Protein AF-A0A3M1CMZ4-F1 (afdb_monomer)

Sequence (150 aa):
MGPPAGAPVWHPAAIGRDLHPEPPLDRRLPLSAPLDLPLTLRLMCLWGGTTWMQVDGDGAWYAARTRQGPATVRLTHGGDHLAAEAWGPGAAALLDEVPALVGLDRPPLAALSLDHPVLRDITRRHPGFRVGRSGRLYPRLVSA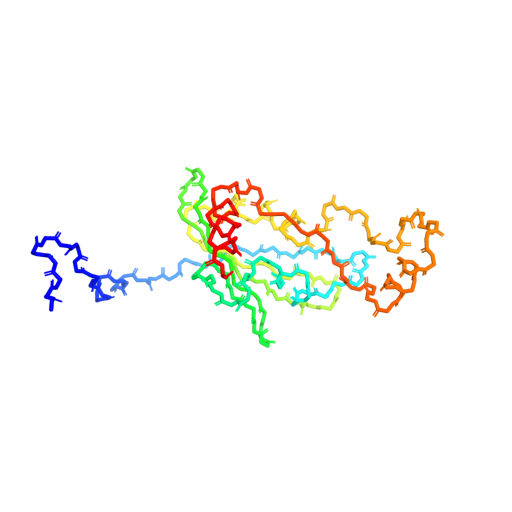ALAQKV

Radius of gyration: 18.3 Å; Cα contacts (8 Å, |Δi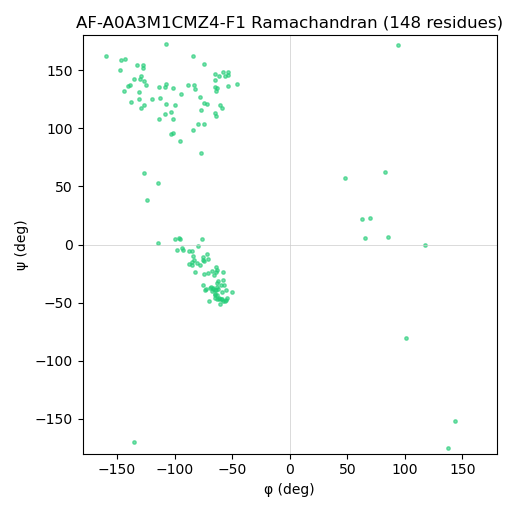|>4): 209; chains: 1; bounding box: 34×55×54 Å

Mean predicted aligned error: 8.41 Å

Structure (mmCIF, N/CA/C/O backbone):
data_AF-A0A3M1CMZ4-F1
#
_entry.id   AF-A0A3M1CMZ4-F1
#
loop_
_atom_site.group_PDB
_atom_site.id
_atom_site.type_symbol
_atom_site.label_atom_id
_atom_site.label_alt_id
_atom_site.label_comp_id
_atom_site.label_asym_id
_atom_site.label_entity_id
_atom_site.label_seq_id
_atom_site.pdbx_PDB_ins_code
_atom_site.Cartn_x
_atom_site.Cartn_y
_atom_site.Cartn_z
_atom_site.occupancy
_atom_site.B_iso_or_equiv
_atom_site.auth_seq_id
_atom_site.auth_comp_id
_atom_site.auth_asym_id
_atom_site.auth_atom_id
_atom_site.pdbx_PDB_model_num
ATOM 1 N N . MET A 1 1 ? -2.533 41.666 9.677 1.00 45.53 1 MET A N 1
ATOM 2 C CA . MET A 1 1 ? -3.860 41.122 9.325 1.00 45.53 1 MET A CA 1
ATOM 3 C C . MET A 1 1 ? -4.095 39.916 10.225 1.00 45.53 1 MET A C 1
ATOM 5 O O . MET A 1 1 ? -3.426 38.911 10.036 1.00 45.53 1 MET A O 1
ATOM 9 N N . GLY A 1 2 ? -4.877 40.070 11.297 1.00 51.28 2 GLY A N 1
ATOM 10 C CA . GLY A 1 2 ? -5.130 38.982 12.253 1.00 51.28 2 GLY A CA 1
ATOM 11 C C . GLY A 1 2 ? -6.090 37.936 11.674 1.00 51.28 2 GLY A C 1
ATOM 12 O O . GLY A 1 2 ? -6.854 38.273 10.766 1.00 51.28 2 GLY A O 1
ATOM 13 N N . PRO A 1 3 ? -6.054 36.680 12.154 1.00 46.81 3 PRO A N 1
ATOM 14 C CA . PRO A 1 3 ? -7.016 35.669 11.733 1.00 46.81 3 PRO A CA 1
ATOM 15 C C . PRO A 1 3 ? -8.448 36.102 12.107 1.00 46.81 3 PRO A C 1
ATOM 17 O O . PRO A 1 3 ? -8.636 36.740 13.146 1.00 46.81 3 PRO A O 1
ATOM 20 N N . PRO A 1 4 ? -9.461 35.785 11.279 1.00 44.62 4 PRO A N 1
ATOM 21 C CA . PRO A 1 4 ? -10.846 36.137 11.568 1.00 44.62 4 PRO A CA 1
ATOM 22 C C . PRO A 1 4 ? -11.331 35.441 12.845 1.00 44.62 4 PRO A C 1
ATOM 24 O O .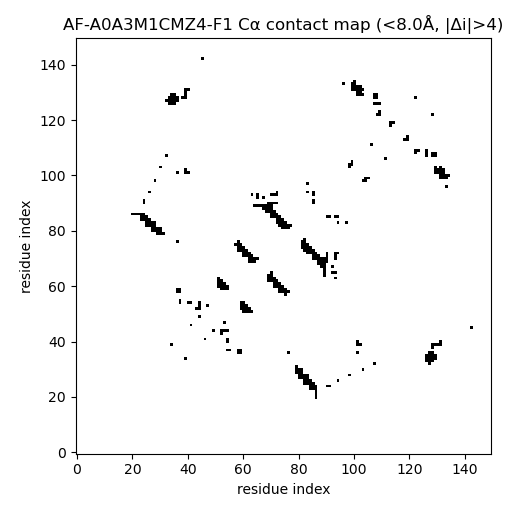 PRO A 1 4 ? -11.107 34.245 13.048 1.00 44.62 4 PRO A O 1
ATOM 27 N N . ALA A 1 5 ? -12.012 36.200 13.705 1.00 43.09 5 ALA A N 1
ATOM 28 C CA . ALA A 1 5 ? -12.658 35.677 14.900 1.00 43.09 5 ALA A CA 1
ATOM 29 C C . ALA A 1 5 ? -13.712 34.628 14.498 1.00 43.09 5 ALA A C 1
ATOM 31 O O . ALA A 1 5 ? -14.631 34.937 13.742 1.00 43.09 5 ALA A O 1
ATOM 32 N N . GLY A 1 6 ? -13.557 33.388 14.977 1.00 49.09 6 GLY A N 1
ATOM 33 C CA . GLY A 1 6 ? -14.492 32.281 14.726 1.00 49.09 6 GLY A CA 1
ATOM 34 C C . GLY A 1 6 ? -13.931 31.081 13.953 1.00 49.09 6 GLY A C 1
ATOM 35 O O . GLY A 1 6 ? -14.662 30.115 13.747 1.00 49.09 6 GLY A O 1
ATOM 36 N N . ALA A 1 7 ? -12.658 31.088 13.540 1.00 43.97 7 ALA A N 1
ATOM 37 C CA . ALA A 1 7 ? -12.037 29.876 13.003 1.00 43.97 7 ALA A CA 1
ATOM 38 C C . ALA A 1 7 ? -11.957 28.793 14.103 1.00 43.97 7 ALA A C 1
ATOM 40 O O . ALA A 1 7 ? -11.517 29.109 15.213 1.00 43.97 7 ALA A O 1
ATOM 41 N N . PRO A 1 8 ? -12.366 27.535 13.843 1.00 44.06 8 PRO A N 1
ATOM 42 C CA . PRO A 1 8 ? -12.239 26.469 14.829 1.00 44.06 8 PRO A CA 1
ATOM 43 C C . PRO A 1 8 ? -10.765 26.314 15.214 1.00 44.06 8 PRO A C 1
ATOM 45 O O . PRO A 1 8 ? -9.915 26.013 14.374 1.00 44.06 8 PRO A O 1
ATOM 48 N N . VAL A 1 9 ? -10.461 26.560 16.488 1.00 50.75 9 VAL A N 1
ATOM 49 C CA . VAL A 1 9 ? -9.121 26.385 17.046 1.00 50.75 9 VAL A CA 1
ATOM 50 C C . VAL A 1 9 ? -8.855 24.888 17.136 1.00 50.75 9 VAL A C 1
ATOM 52 O O . VAL A 1 9 ? -9.590 24.141 17.781 1.00 50.75 9 VAL A O 1
ATOM 55 N N . TRP A 1 10 ? -7.809 24.433 16.455 1.00 43.56 10 TRP A N 1
ATOM 56 C CA . TRP A 1 10 ? -7.338 23.061 16.571 1.00 43.56 10 TRP A CA 1
ATOM 57 C C . TRP A 1 10 ? -6.822 22.822 17.997 1.00 43.56 10 TRP A C 1
ATOM 59 O O . TRP A 1 10 ? -5.814 23.401 18.399 1.00 43.56 10 TRP A O 1
ATOM 69 N N . HIS A 1 11 ? -7.513 21.975 18.765 1.00 43.59 11 HIS A N 1
ATOM 70 C CA . HIS A 1 11 ? -7.109 21.567 20.112 1.00 43.59 11 HIS A CA 1
ATOM 71 C C . HIS A 1 11 ? -6.510 20.148 20.078 1.00 43.59 11 HIS A C 1
ATOM 73 O O . HIS A 1 11 ? -7.255 19.171 20.165 1.00 43.59 11 HIS A O 1
ATOM 79 N N . PRO A 1 12 ? -5.174 19.993 19.992 1.00 46.41 12 PRO A N 1
ATOM 80 C CA . PRO A 1 12 ? -4.535 18.674 19.929 1.00 46.41 12 PRO A CA 1
ATOM 81 C C . PRO A 1 12 ? -4.763 17.826 21.193 1.00 46.41 12 PRO A C 1
ATOM 83 O O . PRO A 1 12 ? -4.711 16.603 21.133 1.00 46.41 12 PRO A O 1
ATOM 86 N N . ALA A 1 13 ? -5.087 18.456 22.327 1.00 49.28 13 ALA A N 1
ATOM 87 C CA . ALA A 1 13 ? -5.317 17.785 23.608 1.00 49.28 13 ALA A CA 1
ATOM 88 C C . ALA A 1 13 ? -6.626 16.969 23.691 1.00 49.28 13 ALA A C 1
ATOM 90 O O . ALA A 1 13 ? -6.830 16.259 24.673 1.00 49.28 13 ALA A O 1
ATOM 91 N N . ALA A 1 14 ? -7.511 17.060 22.690 1.00 45.56 14 ALA A N 1
ATOM 92 C CA . ALA A 1 14 ? -8.717 16.231 22.601 1.00 45.56 14 ALA A CA 1
ATOM 93 C C . ALA A 1 14 ? -8.457 14.855 21.953 1.00 45.56 14 ALA A C 1
ATOM 95 O O . ALA A 1 14 ? -9.350 14.009 21.919 1.00 45.56 14 ALA A O 1
ATOM 96 N N . ILE A 1 15 ? -7.244 14.609 21.445 1.00 54.06 15 ILE A N 1
ATOM 97 C CA . ILE A 1 15 ? -6.860 13.312 20.891 1.00 54.06 15 ILE A CA 1
ATOM 98 C C . ILE A 1 15 ? -6.406 12.410 22.046 1.00 54.06 15 ILE A C 1
ATOM 100 O O . ILE A 1 15 ? -5.271 12.487 22.501 1.00 54.06 15 ILE A O 1
ATOM 104 N N . GLY A 1 16 ? -7.311 11.544 22.505 1.00 48.94 16 GLY A N 1
ATOM 105 C CA . GLY A 1 16 ? -6.935 10.248 23.070 1.00 48.94 16 GLY A CA 1
ATOM 106 C C . GLY A 1 16 ? -6.501 10.202 24.533 1.00 48.94 16 GLY A C 1
ATOM 107 O O . GLY A 1 16 ? -5.399 9.750 24.823 1.00 48.94 16 GLY A O 1
ATOM 108 N N . ARG A 1 17 ? -7.389 10.565 25.467 1.00 48.31 17 ARG A N 1
ATOM 109 C CA . ARG A 1 17 ? -7.219 10.142 26.873 1.00 48.31 17 ARG A CA 1
ATOM 110 C C . ARG A 1 17 ? -7.642 8.689 27.131 1.00 48.31 17 ARG A C 1
ATOM 112 O O . ARG A 1 17 ? -7.136 8.102 28.075 1.00 48.31 17 ARG A O 1
ATOM 119 N N . ASP A 1 18 ? -8.420 8.102 26.217 1.00 47.12 18 ASP A N 1
ATOM 120 C CA . ASP A 1 18 ? -8.891 6.709 26.272 1.00 47.12 18 ASP A CA 1
ATOM 121 C C . ASP A 1 18 ? -8.496 5.913 25.010 1.00 47.12 18 ASP A C 1
ATOM 123 O O . ASP A 1 18 ? -9.275 5.122 24.479 1.00 47.12 18 ASP A O 1
ATOM 127 N N . LEU A 1 19 ? -7.292 6.137 24.468 1.00 53.09 19 LEU A N 1
ATOM 128 C CA . LEU A 1 19 ? -6.746 5.244 23.439 1.00 53.09 19 LEU A CA 1
ATOM 129 C C . LEU A 1 19 ? -6.231 3.974 24.121 1.00 53.09 19 LEU A C 1
ATOM 131 O O . LEU A 1 19 ? -5.033 3.806 24.321 1.00 53.09 19 LEU A O 1
ATOM 135 N N . HIS A 1 20 ? -7.141 3.072 24.470 1.00 50.19 20 HIS A N 1
ATOM 136 C CA . HIS A 1 20 ? -6.797 1.659 24.501 1.00 50.19 20 HIS A CA 1
ATOM 137 C C . HIS A 1 20 ? -6.859 1.193 23.047 1.00 50.19 20 HIS A C 1
ATOM 139 O O . HIS A 1 20 ? -7.962 1.108 22.502 1.00 50.19 20 HIS A O 1
ATOM 145 N N . PRO A 1 21 ? -5.722 0.995 22.355 1.00 59.91 21 PRO A N 1
ATOM 146 C CA . PRO A 1 21 ? -5.783 0.455 21.014 1.00 59.91 21 PRO A CA 1
ATOM 147 C C . PRO A 1 21 ? -6.352 -0.955 21.136 1.00 59.91 21 PRO A C 1
ATOM 149 O O . PRO A 1 21 ? -5.704 -1.845 21.686 1.00 59.91 21 PRO A O 1
ATOM 152 N N . GLU A 1 22 ? -7.575 -1.143 20.643 1.00 69.94 22 GLU A N 1
ATOM 153 C CA . GLU A 1 22 ? -8.045 -2.471 20.264 1.00 69.94 22 GLU A CA 1
ATOM 154 C C . GLU A 1 22 ? -6.931 -3.140 19.446 1.00 69.94 22 GLU A C 1
ATOM 156 O O . GLU A 1 22 ? -6.284 -2.453 18.633 1.00 69.94 22 GLU A O 1
ATOM 161 N N . PRO A 1 23 ? -6.654 -4.436 19.676 1.00 83.50 23 PRO A N 1
ATOM 162 C CA . PRO A 1 23 ? -5.635 -5.130 18.909 1.00 83.50 23 PRO A CA 1
ATOM 163 C C . PRO A 1 23 ? -5.936 -4.949 17.415 1.00 83.50 23 PRO A C 1
ATOM 165 O O . PRO A 1 23 ? -7.107 -5.009 17.018 1.00 83.50 23 PRO A O 1
ATOM 168 N N . PRO A 1 24 ? -4.914 -4.668 16.589 1.00 90.44 24 PRO A N 1
ATOM 169 C CA . PRO A 1 24 ? -5.142 -4.468 15.172 1.00 90.44 24 PRO A CA 1
ATOM 170 C C . PRO A 1 24 ? -5.792 -5.698 14.548 1.00 90.44 24 PRO A C 1
ATOM 172 O O . PRO A 1 24 ? -5.558 -6.842 14.943 1.00 90.44 24 PRO A O 1
ATOM 175 N N . LEU A 1 25 ? -6.606 -5.447 13.528 1.00 96.06 25 LEU A N 1
ATOM 176 C CA . LEU A 1 25 ? -6.927 -6.493 12.576 1.00 96.06 25 LEU A CA 1
ATOM 177 C C . LEU A 1 25 ? -5.707 -6.697 11.685 1.00 96.06 25 LEU A C 1
ATOM 179 O O . LEU A 1 25 ? -5.287 -5.770 10.989 1.00 96.06 25 LEU A O 1
ATOM 183 N N . ASP A 1 26 ? -5.198 -7.923 11.676 1.00 95.31 26 ASP A N 1
ATOM 184 C CA . ASP A 1 26 ? -3.990 -8.271 10.942 1.00 95.31 26 ASP A CA 1
ATOM 185 C C . ASP A 1 26 ? -4.312 -9.105 9.708 1.00 95.31 26 ASP A C 1
ATOM 187 O O . ASP A 1 26 ? -5.112 -10.047 9.734 1.00 95.31 26 ASP A O 1
ATOM 191 N N . ARG A 1 27 ? -3.640 -8.789 8.603 1.00 97.19 27 ARG A N 1
ATOM 192 C CA . ARG A 1 27 ? -3.708 -9.561 7.366 1.00 97.19 27 ARG A CA 1
ATOM 193 C C . ARG A 1 27 ? -2.330 -9.677 6.736 1.00 97.19 27 ARG A C 1
ATOM 195 O O . ARG A 1 27 ? -1.591 -8.704 6.633 1.00 97.19 27 ARG A O 1
ATOM 202 N N . ARG A 1 28 ? -2.005 -10.877 6.256 1.00 97.44 28 ARG A N 1
ATOM 203 C CA . ARG A 1 28 ? -0.813 -11.128 5.441 1.00 97.44 28 ARG A CA 1
ATOM 204 C C . ARG A 1 28 ? -1.236 -11.376 4.006 1.00 97.44 28 ARG A C 1
ATOM 206 O O . ARG A 1 28 ? -2.020 -12.283 3.737 1.00 97.44 28 ARG A O 1
ATOM 213 N N . LEU A 1 29 ? -0.733 -10.552 3.098 1.00 97.06 29 LEU A N 1
ATOM 214 C CA . LEU A 1 29 ? -1.004 -10.651 1.671 1.00 97.06 29 LEU A CA 1
ATOM 215 C C . LEU A 1 29 ? 0.216 -11.282 0.992 1.00 97.06 29 LEU A C 1
ATOM 217 O O . LEU A 1 29 ? 1.277 -10.657 1.006 1.00 97.06 29 LEU A O 1
ATOM 221 N N . PRO A 1 30 ? 0.113 -12.492 0.419 1.00 96.25 30 PRO A N 1
ATOM 222 C CA . PRO A 1 30 ? 1.245 -13.120 -0.251 1.00 96.25 30 PRO A CA 1
ATOM 223 C C . PRO A 1 30 ? 1.659 -12.315 -1.488 1.00 96.25 30 PRO A C 1
ATOM 225 O O . PRO A 1 30 ? 0.814 -11.805 -2.229 1.00 96.25 30 PRO A O 1
ATOM 228 N N . LEU A 1 31 ? 2.964 -12.219 -1.727 1.00 95.38 31 LEU A N 1
ATOM 229 C CA . LEU A 1 31 ? 3.536 -11.537 -2.881 1.00 95.38 31 LEU A CA 1
ATOM 230 C C . LEU A 1 31 ? 3.946 -12.569 -3.934 1.00 95.38 31 LEU A C 1
ATOM 232 O O . LEU A 1 31 ? 4.941 -13.270 -3.793 1.00 95.38 31 LEU A O 1
ATOM 236 N N . SER A 1 32 ? 3.195 -12.635 -5.032 1.00 90.75 32 SER A N 1
ATOM 237 C CA . SER A 1 32 ? 3.526 -13.486 -6.188 1.00 90.75 32 SER A CA 1
ATOM 238 C C . SER A 1 32 ? 4.672 -12.936 -7.049 1.00 90.75 32 SER A C 1
ATOM 240 O O . SER A 1 32 ? 5.168 -13.621 -7.940 1.00 90.75 32 SER A O 1
ATOM 242 N N . ALA A 1 33 ? 5.086 -11.693 -6.803 1.00 91.88 33 ALA A N 1
ATOM 243 C CA . ALA A 1 33 ? 6.197 -11.014 -7.457 1.00 91.88 33 ALA A CA 1
ATOM 244 C C . ALA A 1 33 ? 6.674 -9.838 -6.579 1.00 91.88 33 ALA A C 1
ATOM 246 O O . ALA A 1 33 ? 5.898 -9.371 -5.741 1.00 91.88 33 ALA A O 1
ATOM 247 N N . PRO A 1 34 ? 7.896 -9.306 -6.795 1.00 93.75 34 PRO A N 1
ATOM 248 C CA . PRO A 1 34 ? 8.480 -8.262 -5.947 1.00 93.75 34 PRO A CA 1
ATOM 249 C C . PRO A 1 34 ? 7.579 -7.032 -5.783 1.00 93.75 34 PRO A C 1
ATOM 251 O O . PRO A 1 34 ? 6.904 -6.648 -6.740 1.00 93.75 34 PRO A O 1
ATOM 254 N N . LEU A 1 35 ? 7.611 -6.392 -4.612 1.00 94.75 35 LEU A N 1
ATOM 255 C CA . LEU A 1 35 ? 6.894 -5.152 -4.312 1.00 94.75 35 LEU A CA 1
ATOM 256 C C . LEU A 1 35 ? 7.867 -4.100 -3.767 1.00 94.75 35 LEU A C 1
ATOM 258 O O . LEU A 1 35 ? 8.471 -4.276 -2.717 1.00 94.75 35 LEU A O 1
ATOM 262 N N . ASP A 1 36 ? 7.973 -2.973 -4.459 1.00 94.06 36 ASP A N 1
ATOM 263 C CA . ASP A 1 36 ? 8.646 -1.768 -3.980 1.00 94.06 36 ASP A CA 1
ATOM 264 C C . ASP A 1 36 ? 7.576 -0.851 -3.381 1.00 94.06 36 ASP A C 1
ATOM 266 O O . ASP A 1 36 ? 6.925 -0.074 -4.089 1.00 94.06 36 ASP A O 1
ATOM 270 N N . LEU A 1 37 ? 7.318 -1.028 -2.082 1.00 93.94 37 LEU A N 1
ATOM 271 C CA . LEU A 1 37 ? 6.261 -0.315 -1.368 1.00 93.94 37 LEU A CA 1
ATOM 272 C C . LEU A 1 37 ? 6.491 1.212 -1.367 1.00 93.94 37 LEU A C 1
ATOM 274 O O . LEU A 1 37 ? 5.552 1.930 -1.731 1.00 93.94 37 LEU A O 1
ATOM 278 N N . PRO A 1 38 ? 7.703 1.733 -1.067 1.00 92.62 38 PRO A N 1
ATOM 279 C CA . PRO A 1 38 ? 7.971 3.167 -1.154 1.00 92.62 38 PRO A CA 1
ATOM 280 C C . PRO A 1 38 ? 7.708 3.743 -2.544 1.00 92.62 38 PRO A C 1
ATOM 282 O O . PRO A 1 38 ? 6.995 4.741 -2.668 1.00 92.62 38 PRO A O 1
ATOM 285 N N . LEU A 1 39 ? 8.223 3.114 -3.606 1.00 92.00 39 LEU A N 1
ATOM 286 C CA . LEU A 1 39 ? 8.042 3.617 -4.967 1.00 92.00 39 LEU A CA 1
ATOM 287 C C . LEU A 1 39 ? 6.576 3.548 -5.418 1.00 92.00 39 LEU A C 1
ATOM 289 O O . LEU A 1 39 ? 6.090 4.473 -6.071 1.00 92.00 39 LEU A O 1
ATOM 293 N N . THR A 1 40 ? 5.862 2.488 -5.033 1.00 93.50 40 THR A N 1
ATOM 294 C CA . THR A 1 40 ? 4.436 2.280 -5.339 1.00 93.50 40 THR A CA 1
ATOM 295 C C . THR A 1 40 ? 3.551 3.357 -4.709 1.00 93.50 40 THR A C 1
ATOM 297 O O . THR A 1 40 ? 2.650 3.886 -5.363 1.00 93.50 40 THR A O 1
ATOM 300 N N . LEU A 1 41 ? 3.805 3.722 -3.449 1.00 92.56 41 LEU A N 1
ATOM 301 C CA . LEU A 1 41 ? 2.982 4.687 -2.713 1.00 92.56 41 LEU A CA 1
ATOM 302 C C . LEU A 1 41 ? 3.413 6.147 -2.926 1.00 92.56 41 LEU A C 1
ATOM 304 O O . LEU A 1 41 ? 2.619 7.060 -2.698 1.00 92.56 41 LEU A O 1
ATOM 308 N N . ARG A 1 42 ? 4.630 6.397 -3.425 1.00 88.12 42 ARG A N 1
ATOM 309 C CA . ARG A 1 42 ? 5.223 7.740 -3.568 1.00 88.12 42 ARG A CA 1
ATOM 310 C C . ARG A 1 42 ? 4.322 8.763 -4.264 1.00 88.12 42 ARG A C 1
ATOM 312 O O . ARG A 1 42 ? 4.258 9.916 -3.840 1.00 88.12 42 ARG A O 1
ATOM 319 N N . LEU A 1 43 ? 3.606 8.368 -5.319 1.00 82.19 43 LEU A N 1
ATOM 320 C CA . LEU A 1 43 ? 2.707 9.280 -6.041 1.00 82.19 43 LEU A CA 1
ATOM 321 C C . LEU A 1 43 ? 1.450 9.646 -5.227 1.00 82.19 43 LEU A C 1
ATOM 323 O O . LEU A 1 43 ? 0.836 10.692 -5.463 1.00 82.19 43 LEU A O 1
ATOM 327 N N . MET A 1 44 ? 1.051 8.793 -4.284 1.00 85.38 44 MET A N 1
ATOM 328 C CA . MET A 1 44 ? -0.070 9.037 -3.377 1.00 85.38 44 MET A CA 1
ATOM 329 C C . MET A 1 44 ? 0.328 9.904 -2.180 1.00 85.38 44 MET A C 1
ATOM 331 O O . MET A 1 44 ? -0.533 10.615 -1.671 1.00 85.38 44 MET A O 1
ATOM 335 N N . CYS A 1 45 ? 1.614 9.941 -1.814 1.00 85.12 45 CYS A N 1
ATOM 336 C CA . CYS A 1 45 ? 2.156 10.887 -0.832 1.00 85.12 45 CYS A CA 1
ATOM 337 C C . CYS A 1 45 ? 2.217 12.337 -1.339 1.00 85.12 45 CYS A C 1
ATOM 339 O O . CYS A 1 45 ? 2.472 13.240 -0.549 1.00 85.12 45 CYS A O 1
ATOM 341 N N . LEU A 1 46 ? 2.026 12.572 -2.648 1.00 79.19 46 LEU A N 1
A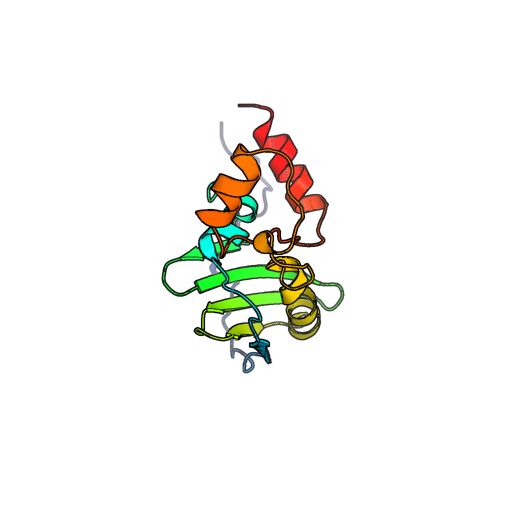TOM 342 C CA . LEU A 1 46 ? 1.956 13.907 -3.265 1.00 79.19 46 LEU A CA 1
ATOM 343 C C . LEU A 1 46 ? 3.104 14.827 -2.825 1.00 79.19 46 LEU A C 1
ATOM 345 O O . LEU A 1 46 ? 2.883 15.893 -2.254 1.00 79.19 46 LEU A O 1
ATOM 349 N N . TRP A 1 47 ? 4.337 14.374 -3.060 1.00 75.56 47 TRP A N 1
ATOM 350 C CA . TRP A 1 47 ? 5.562 15.088 -2.668 1.00 75.56 47 TRP A CA 1
ATOM 351 C C . TRP A 1 47 ? 5.725 15.283 -1.150 1.00 75.56 47 TRP A C 1
ATOM 353 O O . TRP A 1 47 ? 6.451 16.169 -0.719 1.00 75.56 47 TRP A O 1
ATOM 363 N N . GLY A 1 48 ? 5.058 14.453 -0.341 1.00 77.25 48 GLY A N 1
ATOM 364 C CA . GLY A 1 48 ? 5.065 14.544 1.121 1.00 77.25 48 GLY A CA 1
ATOM 365 C C . GLY A 1 48 ? 4.034 15.525 1.687 1.00 77.25 48 GLY A C 1
ATOM 366 O O . GLY A 1 48 ? 4.017 15.758 2.888 1.00 77.25 48 GLY A O 1
ATOM 367 N N . GLY A 1 49 ? 3.163 16.096 0.848 1.00 74.50 49 GLY A N 1
ATOM 368 C CA . GLY A 1 49 ? 2.151 17.066 1.274 1.00 74.50 49 GLY A CA 1
ATOM 369 C C . GLY A 1 49 ? 0.899 16.456 1.914 1.00 74.50 49 GLY A C 1
ATOM 370 O O . GLY A 1 49 ? -0.013 17.193 2.287 1.00 74.50 49 GLY A O 1
ATOM 371 N N . THR A 1 50 ? 0.799 15.127 2.010 1.00 79.31 50 THR A N 1
ATOM 372 C CA . THR A 1 50 ? -0.375 14.456 2.588 1.00 79.31 50 THR A CA 1
ATOM 373 C C . THR A 1 50 ? -0.265 14.274 4.091 1.00 79.31 50 THR A C 1
ATOM 375 O O . THR A 1 50 ? 0.740 13.784 4.586 1.00 79.31 50 THR A O 1
ATOM 378 N N . THR A 1 51 ? -1.357 14.531 4.811 1.00 82.56 51 THR A N 1
ATOM 379 C CA . THR A 1 51 ? -1.473 14.225 6.250 1.00 82.56 51 THR A CA 1
ATOM 380 C C . THR A 1 51 ? -2.082 12.849 6.533 1.00 82.56 51 THR A C 1
ATOM 382 O O . THR A 1 51 ? -2.172 12.433 7.682 1.00 82.56 51 THR A O 1
ATOM 385 N N . TRP A 1 52 ? -2.528 12.140 5.493 1.00 86.56 52 TRP A N 1
ATOM 386 C CA . TRP A 1 52 ? -3.225 10.851 5.586 1.00 86.56 52 TRP A CA 1
ATOM 387 C C . TRP A 1 52 ? -2.439 9.683 4.980 1.00 86.56 52 TRP A C 1
ATOM 389 O O . TRP A 1 52 ? -2.947 8.566 4.935 1.00 86.56 52 TRP A O 1
ATOM 399 N N . MET A 1 53 ? -1.229 9.926 4.471 1.00 90.50 53 MET A N 1
ATOM 400 C CA . MET A 1 53 ? -0.322 8.883 4.002 1.00 90.50 53 MET A CA 1
ATOM 401 C C . MET A 1 53 ? 1.117 9.266 4.332 1.00 90.50 53 MET A C 1
ATOM 403 O O . MET A 1 53 ? 1.540 10.378 4.024 1.00 90.50 53 MET A O 1
ATOM 407 N N . GLN A 1 54 ? 1.862 8.331 4.909 1.00 91.06 54 GLN A N 1
ATOM 408 C CA . GLN A 1 54 ? 3.285 8.467 5.201 1.00 91.06 54 GLN A CA 1
ATOM 409 C C . GLN A 1 54 ? 3.998 7.184 4.781 1.00 91.06 54 GLN A C 1
ATOM 411 O O . GLN A 1 54 ? 3.449 6.097 4.928 1.00 91.06 54 GLN A O 1
ATOM 416 N N . VAL A 1 55 ? 5.207 7.314 4.246 1.00 91.31 55 VAL A N 1
ATOM 417 C CA . VAL A 1 55 ? 6.091 6.187 3.938 1.00 91.31 55 VAL A CA 1
ATOM 418 C C . VAL A 1 55 ? 7.450 6.522 4.534 1.00 91.31 55 VAL A C 1
ATOM 420 O O . VAL A 1 55 ? 7.994 7.588 4.247 1.00 91.31 55 VAL A O 1
ATOM 423 N N . ASP A 1 56 ? 7.971 5.631 5.365 1.00 85.19 56 ASP A N 1
ATOM 424 C CA . ASP A 1 56 ? 9.262 5.752 6.035 1.00 85.19 56 ASP A CA 1
ATOM 425 C C . ASP A 1 56 ? 10.036 4.422 5.958 1.00 85.19 56 ASP A C 1
ATOM 427 O O . ASP A 1 56 ? 9.690 3.532 5.176 1.00 85.19 56 ASP A O 1
ATOM 431 N N . GLY A 1 57 ? 11.142 4.311 6.699 1.00 80.50 57 GLY A N 1
ATOM 432 C CA . GLY A 1 57 ? 11.982 3.110 6.699 1.00 80.50 57 GLY A CA 1
ATOM 433 C C . GLY A 1 57 ? 11.308 1.879 7.313 1.00 80.50 57 GLY A C 1
ATOM 434 O O . GLY A 1 57 ? 11.681 0.760 6.967 1.00 80.50 57 GLY A O 1
ATOM 435 N N . ASP A 1 58 ? 10.297 2.078 8.163 1.00 83.12 58 ASP A N 1
ATOM 436 C CA . ASP A 1 58 ? 9.628 1.013 8.912 1.00 83.12 58 ASP A CA 1
ATOM 437 C C . ASP A 1 58 ? 8.319 0.558 8.251 1.00 83.12 58 ASP A C 1
ATOM 439 O O . ASP A 1 58 ? 7.675 -0.381 8.732 1.00 83.12 58 ASP A O 1
ATOM 443 N N . GLY A 1 59 ? 7.904 1.217 7.166 1.00 91.75 59 GLY A N 1
ATOM 444 C CA . GLY A 1 59 ? 6.738 0.843 6.379 1.00 91.75 59 GLY A CA 1
ATOM 445 C C . GLY A 1 59 ? 5.962 2.038 5.841 1.00 91.75 59 GLY A C 1
ATOM 446 O O . GLY A 1 59 ? 6.499 3.109 5.558 1.00 91.75 59 GLY A O 1
ATOM 447 N N . ALA A 1 60 ? 4.664 1.832 5.656 1.00 95.06 60 ALA A N 1
ATOM 448 C CA . ALA A 1 60 ? 3.752 2.872 5.223 1.00 95.06 60 ALA A CA 1
ATOM 449 C C . ALA A 1 60 ? 2.517 2.934 6.111 1.00 95.06 60 ALA A C 1
ATOM 451 O O . ALA A 1 60 ? 1.960 1.914 6.503 1.00 95.06 60 ALA A O 1
ATOM 452 N N . TRP A 1 61 ? 2.055 4.147 6.366 1.00 95.12 61 TRP A N 1
ATOM 453 C CA . TRP A 1 61 ? 0.833 4.434 7.094 1.00 95.12 61 TRP A CA 1
ATOM 454 C C . TRP A 1 61 ? -0.175 5.064 6.154 1.00 95.12 61 TRP A C 1
ATOM 456 O O . TRP A 1 61 ? 0.158 5.968 5.385 1.00 95.12 61 TRP A O 1
ATOM 466 N N . TYR A 1 62 ? -1.418 4.607 6.229 1.00 95.25 62 TYR A N 1
ATOM 467 C CA . TYR A 1 62 ? -2.513 5.161 5.452 1.00 95.25 62 TYR A CA 1
ATOM 468 C C . TYR A 1 62 ? -3.770 5.297 6.304 1.00 95.25 62 TYR A C 1
ATOM 470 O O . TYR A 1 62 ? -4.268 4.320 6.855 1.00 95.25 62 TYR A O 1
ATOM 478 N N . ALA A 1 63 ? -4.293 6.517 6.390 1.00 94.31 63 ALA A N 1
ATOM 479 C CA . ALA A 1 63 ? -5.531 6.833 7.083 1.00 94.31 63 ALA A CA 1
ATOM 480 C C . ALA A 1 63 ? -6.636 7.160 6.074 1.00 94.31 63 ALA A C 1
ATOM 482 O O . ALA A 1 63 ? -6.445 7.912 5.115 1.00 94.31 63 ALA A O 1
ATOM 483 N N . ALA A 1 64 ? -7.825 6.618 6.308 1.00 92.94 64 ALA A N 1
ATOM 484 C CA . ALA A 1 64 ? -8.967 6.809 5.437 1.00 92.94 64 ALA A CA 1
ATOM 485 C C . ALA A 1 64 ? -10.288 6.834 6.206 1.00 92.94 64 ALA A C 1
ATOM 487 O O . ALA A 1 64 ? -10.427 6.298 7.303 1.00 92.94 64 ALA A O 1
ATOM 488 N N . ARG A 1 65 ? -11.308 7.433 5.586 1.00 92.06 65 ARG A N 1
ATOM 489 C CA . ARG A 1 65 ? -12.701 7.239 5.995 1.00 92.06 65 ARG A CA 1
ATOM 490 C C . ARG A 1 65 ? -13.305 6.129 5.145 1.00 92.06 65 ARG A C 1
ATOM 492 O O . ARG A 1 65 ? -13.200 6.164 3.917 1.00 92.06 65 ARG A O 1
ATOM 499 N N . THR A 1 66 ? -13.918 5.163 5.811 1.00 92.44 66 THR A N 1
ATOM 500 C CA . THR A 1 66 ? -14.742 4.110 5.210 1.00 92.44 66 THR A CA 1
ATOM 501 C C . THR A 1 66 ? -16.210 4.382 5.541 1.00 92.44 66 THR A C 1
ATOM 503 O O . THR A 1 66 ? -16.516 5.263 6.350 1.00 92.44 66 THR A O 1
ATOM 506 N N . ARG A 1 67 ? -17.134 3.619 4.950 1.00 92.19 67 ARG A N 1
ATOM 507 C CA . ARG A 1 67 ? -18.565 3.713 5.286 1.00 92.19 67 ARG A CA 1
ATOM 508 C C . ARG A 1 67 ? -18.834 3.346 6.754 1.00 92.19 67 ARG A C 1
ATOM 510 O O . ARG A 1 67 ? -19.755 3.887 7.353 1.00 92.19 67 ARG A O 1
ATOM 517 N N . GLN A 1 68 ? -18.033 2.445 7.314 1.00 93.25 68 GLN A N 1
ATOM 518 C CA . GLN A 1 68 ? -18.133 1.935 8.681 1.00 93.25 68 GLN A CA 1
ATOM 519 C C . GLN A 1 68 ? -17.462 2.862 9.705 1.00 93.25 68 GLN A C 1
ATOM 521 O O . GLN A 1 68 ? -17.687 2.722 10.902 1.00 93.25 68 GLN A O 1
ATOM 526 N N . GLY A 1 69 ? -16.665 3.831 9.246 1.00 93.19 69 GLY A N 1
ATOM 527 C CA . GLY A 1 69 ? -16.002 4.821 10.089 1.00 93.19 69 GLY A CA 1
ATOM 528 C C . GLY A 1 69 ? -14.551 5.089 9.679 1.00 93.19 69 GLY A C 1
ATOM 529 O O . GLY A 1 69 ? -14.090 4.608 8.637 1.00 93.19 69 GLY A O 1
ATOM 530 N N . PRO A 1 70 ? -13.819 5.903 10.459 1.00 94.62 70 PRO A N 1
ATOM 531 C CA . PRO A 1 70 ? -12.398 6.131 10.227 1.00 94.62 70 PRO A CA 1
ATOM 532 C C . PRO A 1 70 ? -11.603 4.839 10.434 1.00 94.62 70 PRO A C 1
ATOM 534 O O . PRO A 1 70 ? -11.949 4.009 11.277 1.00 94.62 70 PRO A O 1
ATOM 537 N N . ALA A 1 71 ? -10.538 4.686 9.659 1.00 95.62 71 ALA A N 1
ATOM 538 C CA . ALA A 1 71 ? -9.604 3.586 9.790 1.00 95.62 71 ALA A CA 1
ATOM 539 C C . ALA A 1 71 ? -8.190 4.020 9.417 1.00 95.62 71 ALA A C 1
ATOM 541 O O . ALA A 1 71 ? -7.999 4.887 8.560 1.00 95.62 71 ALA A O 1
ATOM 542 N N . THR A 1 72 ? -7.218 3.371 10.039 1.00 96.31 72 THR A N 1
ATOM 543 C CA . THR A 1 72 ? -5.799 3.515 9.722 1.00 96.31 72 THR A CA 1
ATOM 544 C C . THR A 1 72 ? -5.227 2.135 9.467 1.00 96.31 72 THR A C 1
ATOM 546 O O . THR A 1 72 ? -5.595 1.199 10.167 1.00 96.31 72 THR A O 1
ATOM 549 N N . VAL A 1 73 ? -4.342 2.009 8.483 1.00 97.12 73 VAL A N 1
ATOM 550 C CA . VAL A 1 73 ? -3.583 0.789 8.211 1.00 97.12 73 VAL A CA 1
ATOM 551 C C . VAL A 1 73 ? -2.087 1.092 8.200 1.00 97.12 73 VAL A C 1
ATOM 553 O O . VAL A 1 73 ? -1.661 2.105 7.637 1.00 97.12 73 VAL A O 1
ATOM 556 N N . ARG A 1 74 ? -1.302 0.210 8.817 1.00 97.12 74 ARG A N 1
ATOM 557 C CA . ARG A 1 74 ? 0.150 0.129 8.686 1.00 97.12 74 ARG A CA 1
ATOM 558 C C . ARG A 1 74 ? 0.486 -1.014 7.742 1.00 97.12 74 ARG A C 1
ATOM 560 O O . ARG A 1 74 ? -0.072 -2.099 7.863 1.00 97.12 74 ARG A O 1
ATOM 567 N N . LEU A 1 75 ? 1.393 -0.765 6.810 1.00 97.81 75 LEU A N 1
ATOM 568 C CA . LEU A 1 75 ? 1.859 -1.718 5.817 1.00 97.81 75 LEU A CA 1
ATOM 569 C C . LEU A 1 75 ? 3.361 -1.924 5.981 1.00 97.81 75 LEU A C 1
ATOM 571 O O . LEU A 1 75 ? 4.123 -0.961 5.891 1.00 97.81 75 LEU A O 1
ATOM 575 N N . THR A 1 76 ? 3.780 -3.174 6.144 1.00 96.88 76 THR A N 1
ATOM 576 C CA . THR A 1 76 ? 5.189 -3.532 6.340 1.00 96.88 76 THR A CA 1
ATOM 577 C C . THR A 1 76 ? 5.567 -4.665 5.394 1.00 96.88 76 THR A C 1
ATOM 579 O O . THR A 1 76 ? 4.853 -5.663 5.277 1.00 96.88 76 THR A O 1
ATOM 582 N N . HIS A 1 77 ? 6.688 -4.516 4.688 1.00 93.56 77 HIS A N 1
ATOM 583 C CA . HIS A 1 77 ? 7.168 -5.540 3.765 1.00 93.56 77 HIS A CA 1
ATOM 584 C C . HIS A 1 77 ? 7.825 -6.692 4.543 1.00 93.56 77 HIS A C 1
ATOM 586 O O . HIS A 1 77 ? 8.853 -6.499 5.185 1.00 93.56 77 HIS A O 1
ATOM 592 N N . GLY A 1 78 ? 7.247 -7.892 4.465 1.00 90.75 78 GLY A N 1
ATOM 593 C CA . GLY A 1 78 ? 7.697 -9.099 5.171 1.00 90.75 78 GLY A CA 1
ATOM 594 C C . GLY A 1 78 ? 8.590 -10.033 4.346 1.00 90.75 78 GLY A C 1
ATOM 595 O O . GLY A 1 78 ? 8.917 -11.121 4.804 1.00 90.75 78 GLY A O 1
ATOM 596 N N . GLY A 1 79 ? 8.971 -9.638 3.128 1.00 89.69 79 GLY A N 1
ATOM 597 C CA . GLY A 1 79 ? 9.780 -10.447 2.210 1.00 89.69 79 GLY A CA 1
ATOM 598 C C . GLY A 1 79 ? 8.912 -11.104 1.142 1.00 89.69 79 GLY A C 1
ATOM 599 O O . GLY A 1 79 ? 8.807 -10.590 0.033 1.00 89.69 79 GLY A O 1
ATOM 600 N N . ASP A 1 80 ? 8.263 -12.211 1.487 1.00 94.50 80 ASP A N 1
ATOM 601 C CA . ASP A 1 80 ? 7.339 -12.960 0.620 1.00 94.50 80 ASP A CA 1
ATOM 602 C C . ASP A 1 80 ? 5.863 -12.556 0.802 1.00 94.50 80 ASP A C 1
ATOM 604 O O . ASP A 1 80 ? 4.978 -13.037 0.093 1.00 94.50 80 ASP A O 1
ATOM 608 N N . HIS A 1 81 ? 5.586 -11.651 1.739 1.00 96.69 81 HIS A N 1
ATOM 609 C CA . HIS A 1 81 ? 4.257 -11.127 2.015 1.00 96.69 81 HIS A CA 1
ATOM 610 C C . HIS A 1 81 ? 4.307 -9.642 2.384 1.00 96.69 81 HIS A C 1
ATOM 612 O O . HIS A 1 81 ? 5.328 -9.110 2.821 1.00 96.69 81 HIS A O 1
ATOM 618 N N . LEU A 1 82 ? 3.169 -8.971 2.240 1.00 97.56 82 LEU A N 1
ATOM 619 C CA . LEU A 1 82 ? 2.902 -7.664 2.823 1.00 97.56 82 LEU A CA 1
ATOM 620 C C . LEU A 1 82 ? 2.064 -7.866 4.089 1.00 97.56 82 LEU A C 1
ATOM 622 O O . LEU A 1 82 ? 0.965 -8.424 4.019 1.00 97.56 82 LEU A O 1
ATOM 626 N N . ALA A 1 83 ? 2.577 -7.433 5.236 1.00 97.56 83 ALA A N 1
ATOM 627 C CA . ALA A 1 83 ? 1.813 -7.374 6.476 1.00 97.56 83 ALA A CA 1
ATOM 628 C C . ALA A 1 83 ? 0.987 -6.083 6.499 1.00 97.56 83 ALA A C 1
ATOM 630 O O . ALA A 1 83 ? 1.505 -5.014 6.174 1.00 97.56 83 ALA A O 1
ATOM 631 N N . ALA A 1 84 ? -0.287 -6.198 6.860 1.00 98.06 84 ALA A N 1
ATOM 632 C CA . ALA A 1 84 ? -1.211 -5.089 7.005 1.00 98.06 84 ALA A CA 1
ATOM 633 C C . ALA A 1 84 ? -1.899 -5.173 8.370 1.00 98.06 84 ALA A C 1
ATOM 635 O O . ALA A 1 84 ? -2.614 -6.137 8.633 1.00 98.06 84 ALA A O 1
ATOM 636 N N . GLU A 1 85 ? -1.686 -4.163 9.202 1.00 97.50 85 GLU A N 1
ATOM 637 C CA . GLU A 1 85 ? -2.279 -4.025 10.536 1.00 97.50 85 GLU A CA 1
ATOM 638 C C . GLU A 1 85 ? -3.241 -2.838 10.486 1.00 97.50 85 GLU A C 1
ATOM 640 O O . GLU A 1 85 ? -2.840 -1.757 10.049 1.00 97.50 85 GLU A O 1
ATOM 645 N N . ALA A 1 86 ? -4.507 -3.010 10.866 1.00 97.00 86 ALA A N 1
ATOM 646 C CA . ALA A 1 86 ? -5.510 -1.952 10.756 1.00 97.00 86 ALA A CA 1
ATOM 647 C C . ALA A 1 86 ? -6.294 -1.702 12.046 1.00 97.00 86 ALA A C 1
ATOM 649 O O . ALA A 1 86 ? -6.662 -2.629 12.764 1.00 97.00 86 ALA A O 1
ATOM 650 N N . TRP A 1 87 ? -6.628 -0.431 12.282 1.00 95.94 87 TRP A N 1
ATOM 651 C CA . TRP A 1 87 ? -7.332 0.054 13.472 1.00 95.94 8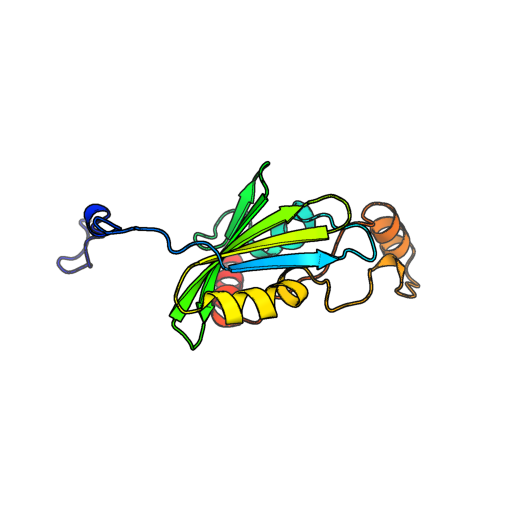7 TRP A CA 1
ATOM 652 C C . TRP A 1 87 ? -8.566 0.883 13.119 1.00 95.94 87 TRP A C 1
ATOM 654 O O . TRP A 1 87 ? -8.622 1.537 12.074 1.00 95.94 87 TRP A O 1
ATOM 664 N N . GLY A 1 88 ? -9.524 0.910 14.046 1.00 94.94 88 GLY A N 1
ATOM 665 C CA . GLY A 1 88 ? -10.735 1.728 13.987 1.00 94.94 88 GLY A CA 1
ATOM 666 C C . GLY A 1 88 ? -11.956 1.013 13.389 1.00 94.94 88 GLY A C 1
ATOM 667 O O . GLY A 1 88 ? -11.835 -0.084 12.842 1.00 94.94 88 GLY A O 1
ATOM 668 N N . PRO A 1 89 ? -13.150 1.635 13.452 1.00 94.38 89 PRO A N 1
ATOM 669 C CA . PRO A 1 89 ? -14.409 1.015 13.015 1.00 94.38 89 PRO A CA 1
ATOM 670 C C . PRO A 1 89 ? -14.431 0.563 11.546 1.00 94.38 89 PRO A C 1
ATOM 672 O O . PRO A 1 89 ? -15.204 -0.315 11.171 1.00 94.38 89 PRO A O 1
ATOM 675 N N . GLY A 1 90 ? -13.586 1.163 10.701 1.00 95.94 90 GLY A N 1
ATOM 676 C CA . GLY A 1 90 ? -13.444 0.808 9.289 1.00 95.94 90 GLY A CA 1
ATOM 677 C C . GLY A 1 90 ? -12.323 -0.179 8.958 1.00 95.94 90 GLY A C 1
ATOM 678 O O . GLY A 1 90 ? -12.071 -0.395 7.776 1.00 95.94 90 GLY A O 1
ATOM 679 N N . ALA A 1 91 ? -11.615 -0.730 9.949 1.00 96.69 91 ALA A N 1
ATOM 680 C CA . ALA A 1 91 ? -10.376 -1.486 9.738 1.00 96.69 91 ALA A CA 1
ATOM 681 C C . ALA A 1 91 ? -10.537 -2.660 8.760 1.00 96.69 91 ALA A C 1
ATOM 683 O O . ALA A 1 91 ? -9.769 -2.767 7.807 1.00 96.69 91 ALA A O 1
ATOM 684 N N . ALA A 1 92 ? -11.573 -3.486 8.933 1.00 96.94 92 ALA A N 1
ATOM 685 C CA . ALA A 1 92 ? -11.846 -4.616 8.043 1.00 96.94 92 ALA A CA 1
ATOM 686 C C . ALA A 1 92 ? -12.056 -4.173 6.583 1.00 96.94 92 ALA A C 1
ATOM 688 O O . ALA A 1 92 ? -11.426 -4.712 5.677 1.00 96.94 92 ALA A O 1
ATOM 689 N N . ALA A 1 93 ? -12.872 -3.136 6.364 1.00 96.06 93 ALA A N 1
ATOM 690 C CA . ALA A 1 93 ? -13.117 -2.595 5.028 1.00 96.06 93 ALA A CA 1
ATOM 691 C C . ALA A 1 93 ? -11.840 -2.001 4.412 1.00 96.06 93 ALA A C 1
ATOM 693 O O . ALA A 1 93 ? -11.575 -2.192 3.229 1.00 96.06 93 ALA A O 1
ATOM 694 N N . LEU A 1 94 ? -11.016 -1.314 5.211 1.00 97.00 94 LEU A N 1
ATOM 695 C CA . LEU A 1 94 ? -9.749 -0.765 4.735 1.00 97.00 94 LEU A CA 1
ATOM 696 C C . LEU A 1 94 ? -8.747 -1.871 4.363 1.00 97.00 94 LEU A C 1
ATOM 698 O O . LEU A 1 94 ? -8.059 -1.738 3.354 1.00 97.00 94 LEU A O 1
ATOM 702 N N . LEU A 1 95 ? -8.694 -2.975 5.117 1.00 97.50 95 LEU A N 1
ATOM 703 C CA . LEU A 1 95 ? -7.861 -4.142 4.796 1.00 97.50 95 LEU A CA 1
ATOM 704 C C . LEU A 1 95 ? -8.262 -4.814 3.479 1.00 97.50 95 LEU A C 1
ATOM 706 O O . LEU A 1 95 ? -7.391 -5.281 2.743 1.00 97.50 95 LEU A O 1
ATOM 710 N N . ASP A 1 96 ? -9.557 -4.857 3.165 1.00 96.88 96 ASP A N 1
ATOM 711 C CA . ASP A 1 96 ? -10.053 -5.386 1.889 1.00 96.88 96 ASP A CA 1
ATOM 712 C C . ASP A 1 96 ? -9.615 -4.522 0.693 1.00 96.88 96 ASP A C 1
ATOM 714 O O . ASP A 1 96 ? -9.449 -5.026 -0.418 1.00 96.88 96 ASP A O 1
ATOM 718 N N . GLU A 1 97 ? -9.354 -3.233 0.916 1.00 96.06 97 GLU A N 1
ATOM 719 C CA . GLU A 1 97 ? -8.871 -2.307 -0.110 1.00 96.06 97 GLU A CA 1
ATOM 720 C C . GLU A 1 97 ? -7.344 -2.341 -0.301 1.00 96.06 97 GLU A C 1
ATOM 722 O O . GLU A 1 97 ? -6.856 -1.883 -1.339 1.00 96.06 97 GLU A O 1
ATOM 727 N N . VAL A 1 98 ? -6.573 -2.889 0.650 1.00 97.31 98 VAL A N 1
ATOM 728 C CA . VAL A 1 98 ? -5.096 -2.888 0.601 1.00 97.31 98 VAL A CA 1
ATOM 729 C C . VAL A 1 98 ? -4.543 -3.480 -0.701 1.00 97.31 98 VAL A C 1
ATOM 731 O O . VAL A 1 98 ? -3.687 -2.826 -1.302 1.00 97.31 98 VAL A O 1
ATOM 734 N N . PRO A 1 99 ? -5.017 -4.635 -1.218 1.00 97.06 99 PRO A N 1
ATOM 735 C CA . PRO A 1 99 ? -4.515 -5.167 -2.484 1.00 97.06 99 PRO A CA 1
ATOM 736 C C . PRO A 1 99 ? -4.634 -4.171 -3.644 1.00 97.06 99 PRO A C 1
ATOM 738 O O . PRO A 1 99 ? -3.709 -4.047 -4.442 1.00 97.06 99 PRO A O 1
ATOM 741 N N . ALA A 1 100 ? -5.725 -3.406 -3.713 1.00 96.12 100 ALA A N 1
ATOM 742 C CA . ALA A 1 100 ? -5.891 -2.362 -4.719 1.00 96.12 100 ALA A CA 1
ATOM 743 C C . ALA A 1 100 ? -5.004 -1.140 -4.439 1.00 96.12 100 ALA A C 1
ATOM 745 O O . ALA A 1 100 ? -4.428 -0.574 -5.372 1.00 96.12 100 ALA A O 1
ATOM 746 N N . LEU A 1 101 ? -4.847 -0.760 -3.166 1.00 95.44 101 LEU A N 1
ATOM 747 C CA . LEU A 1 101 ? -4.000 0.353 -2.730 1.00 95.44 101 LEU A CA 1
ATOM 748 C C . LEU A 1 101 ? -2.536 0.165 -3.135 1.00 95.44 101 LEU A C 1
ATOM 750 O O . LEU A 1 101 ? -1.910 1.122 -3.582 1.00 95.44 101 LEU A O 1
ATOM 754 N N . VAL A 1 102 ? -2.013 -1.058 -3.023 1.00 95.81 102 VAL A N 1
ATOM 755 C CA . VAL A 1 102 ? -0.627 -1.401 -3.388 1.00 95.81 102 VAL A CA 1
ATOM 756 C C . VAL A 1 102 ? -0.497 -2.063 -4.767 1.00 95.81 102 VAL A C 1
ATOM 758 O O . VAL A 1 102 ? 0.593 -2.467 -5.159 1.00 95.81 102 VAL A O 1
ATOM 761 N N . GLY A 1 103 ? -1.591 -2.166 -5.529 1.00 95.38 103 GLY A N 1
ATOM 762 C CA . GLY A 1 103 ? -1.591 -2.695 -6.897 1.00 95.38 103 GLY A CA 1
ATOM 763 C C . GLY A 1 103 ? -1.328 -4.202 -7.012 1.00 95.38 103 GLY A C 1
ATOM 764 O O . GLY A 1 103 ? -0.896 -4.659 -8.067 1.00 95.38 103 GLY A O 1
ATOM 765 N N . LEU A 1 104 ? -1.586 -4.969 -5.950 1.00 95.75 104 LEU A N 1
ATOM 766 C CA . LEU A 1 104 ? -1.590 -6.438 -5.956 1.00 95.75 104 LEU A CA 1
ATOM 767 C C . LEU A 1 104 ? -2.849 -7.019 -6.620 1.00 95.75 104 LEU A C 1
ATOM 769 O O . LEU A 1 104 ? -2.871 -8.198 -6.955 1.00 95.75 104 LEU A O 1
ATOM 773 N N . ASP A 1 105 ? -3.879 -6.197 -6.854 1.00 94.50 105 ASP A N 1
ATOM 774 C CA . ASP A 1 105 ? -5.083 -6.556 -7.622 1.00 94.50 105 ASP A CA 1
ATOM 775 C C . ASP A 1 105 ? -4.858 -6.592 -9.149 1.00 94.50 105 ASP A C 1
ATOM 777 O O . ASP A 1 105 ? -5.805 -6.775 -9.913 1.00 94.50 105 ASP A O 1
ATOM 781 N N . ARG A 1 106 ? -3.614 -6.400 -9.609 1.00 91.62 106 ARG A N 1
ATOM 782 C CA . ARG A 1 106 ? -3.226 -6.372 -11.024 1.00 91.62 106 ARG A CA 1
ATOM 783 C C . ARG A 1 106 ? -1.991 -7.238 -11.279 1.00 91.62 106 ARG A C 1
ATOM 785 O O . ARG A 1 106 ? -1.163 -7.398 -10.380 1.00 91.62 106 ARG A O 1
ATOM 792 N N . PRO A 1 107 ? -1.809 -7.739 -12.515 1.00 90.94 107 PRO A N 1
ATOM 793 C CA . PRO A 1 107 ? -0.558 -8.368 -12.909 1.00 90.94 107 PRO A CA 1
ATOM 794 C C . PRO A 1 107 ? 0.641 -7.425 -12.694 1.00 90.94 107 PRO A C 1
ATOM 796 O O . PRO A 1 107 ? 0.516 -6.215 -12.919 1.00 90.94 107 PRO A O 1
ATOM 799 N N . PRO A 1 108 ? 1.815 -7.954 -12.306 1.00 89.75 108 PRO A N 1
ATOM 800 C CA . PRO A 1 108 ? 3.060 -7.193 -12.298 1.00 89.75 108 PRO A CA 1
ATOM 801 C C . PRO A 1 108 ? 3.326 -6.550 -13.661 1.00 89.75 108 PRO A C 1
ATOM 803 O O . PRO A 1 108 ? 3.019 -7.145 -14.693 1.00 89.75 108 PRO A O 1
ATOM 806 N N . LEU A 1 109 ? 3.981 -5.386 -13.688 1.00 87.06 109 LEU A N 1
ATOM 807 C CA . LEU A 1 109 ? 4.319 -4.721 -14.956 1.00 87.06 109 LEU A CA 1
ATOM 808 C C . LEU A 1 109 ? 5.168 -5.608 -15.878 1.00 87.06 109 LEU A C 1
ATOM 810 O O . LEU A 1 109 ? 5.025 -5.541 -17.093 1.00 87.06 109 LEU A O 1
ATOM 814 N N . ALA A 1 110 ? 5.998 -6.483 -15.302 1.00 83.94 110 ALA A N 1
ATOM 815 C CA . ALA A 1 110 ? 6.803 -7.454 -16.043 1.00 83.94 110 ALA A CA 1
ATOM 816 C C . ALA A 1 110 ? 5.973 -8.495 -16.819 1.00 83.94 110 ALA A C 1
ATOM 818 O O . ALA A 1 110 ? 6.495 -9.111 -17.741 1.00 83.94 110 ALA A O 1
ATOM 819 N N . ALA A 1 111 ? 4.700 -8.688 -16.463 1.00 87.12 111 ALA A N 1
ATOM 820 C CA . ALA A 1 111 ? 3.780 -9.572 -17.175 1.00 87.12 111 ALA A CA 1
ATOM 821 C C . ALA A 1 111 ? 3.058 -8.874 -18.343 1.00 87.12 111 ALA A C 1
ATOM 823 O O . ALA A 1 111 ? 2.314 -9.524 -19.074 1.00 87.12 111 ALA A O 1
ATOM 824 N N . LEU A 1 112 ? 3.240 -7.560 -18.519 1.00 86.38 112 LEU A N 1
ATOM 825 C CA . LEU A 1 112 ? 2.638 -6.813 -19.619 1.00 86.38 112 LEU A CA 1
ATOM 826 C C . LEU A 1 112 ? 3.483 -6.951 -20.891 1.00 86.38 112 LEU A C 1
ATOM 828 O O . LEU A 1 112 ? 4.707 -6.814 -20.863 1.00 86.38 112 LEU A O 1
ATOM 832 N N . SER A 1 113 ? 2.823 -7.149 -22.032 1.00 87.31 113 SER A N 1
ATOM 833 C CA . SER A 1 113 ? 3.456 -7.041 -23.348 1.00 87.31 113 SER A CA 1
ATOM 834 C C . SER A 1 113 ? 3.679 -5.564 -23.679 1.00 87.31 113 SER A C 1
ATOM 836 O O . SER A 1 113 ? 2.736 -4.837 -23.979 1.00 87.31 113 SER A O 1
ATOM 838 N N . LEU A 1 114 ? 4.926 -5.104 -23.556 1.00 88.69 114 LEU A N 1
ATOM 839 C CA . LEU A 1 114 ? 5.312 -3.708 -23.768 1.00 88.69 114 LEU A CA 1
ATOM 840 C C . LEU A 1 114 ? 6.113 -3.569 -25.068 1.00 88.69 114 LEU A C 1
ATOM 842 O O . LEU A 1 114 ? 7.262 -4.006 -25.135 1.00 88.69 114 LEU A O 1
ATOM 846 N N . ASP A 1 115 ? 5.540 -2.902 -26.070 1.00 90.12 115 ASP A N 1
ATOM 847 C CA . ASP A 1 115 ? 6.192 -2.720 -27.377 1.00 90.12 115 ASP A CA 1
ATOM 848 C C . ASP A 1 115 ? 7.307 -1.664 -27.331 1.00 90.12 115 ASP A C 1
ATOM 850 O O . ASP A 1 115 ? 8.351 -1.786 -27.977 1.00 90.12 115 ASP A O 1
ATOM 854 N N . HIS A 1 116 ? 7.124 -0.620 -26.519 1.00 94.00 116 HIS A N 1
ATOM 855 C CA . HIS A 1 116 ? 8.047 0.507 -26.485 1.00 94.00 116 HIS A CA 1
ATOM 856 C C . HIS A 1 116 ? 9.329 0.175 -25.689 1.00 94.00 116 HIS A C 1
ATOM 858 O O . HIS A 1 116 ? 9.244 -0.206 -24.513 1.00 94.00 116 HIS A O 1
ATOM 864 N N . PRO A 1 117 ? 10.541 0.373 -26.253 1.00 93.31 117 PRO A N 1
ATOM 865 C CA . PRO A 1 117 ? 11.803 -0.033 -25.622 1.00 93.31 117 PRO A CA 1
ATOM 866 C C . PRO A 1 117 ? 12.044 0.620 -24.255 1.00 93.31 117 PRO A C 1
ATOM 868 O O . PRO A 1 117 ? 12.545 -0.038 -23.346 1.00 93.31 117 PRO A O 1
ATOM 871 N N . VAL A 1 118 ? 11.622 1.875 -24.073 1.00 94.25 118 VAL A N 1
ATOM 872 C CA . VAL A 1 118 ? 11.745 2.583 -22.785 1.00 94.25 118 VAL A CA 1
ATOM 873 C C . VAL A 1 118 ? 10.887 1.937 -21.694 1.00 94.25 118 VAL A C 1
ATOM 875 O O . VAL A 1 118 ? 11.337 1.813 -20.560 1.00 94.25 118 VAL A O 1
ATOM 878 N N . LEU A 1 119 ? 9.672 1.481 -22.017 1.00 90.75 119 LEU A N 1
ATOM 879 C CA . LEU A 1 119 ? 8.794 0.851 -21.026 1.00 90.75 119 LEU A CA 1
ATOM 880 C C . LEU A 1 119 ? 9.340 -0.515 -20.597 1.00 90.75 119 LEU A C 1
ATOM 882 O O . LEU A 1 119 ? 9.296 -0.845 -19.411 1.00 90.75 119 LEU A O 1
ATOM 886 N N . ARG A 1 120 ? 9.923 -1.275 -21.536 1.00 91.50 120 ARG A N 1
ATOM 887 C CA . ARG A 1 120 ? 10.633 -2.527 -21.224 1.00 91.50 120 ARG A CA 1
ATOM 888 C C . ARG A 1 120 ? 11.824 -2.285 -20.301 1.00 91.50 120 ARG A C 1
ATOM 890 O O . ARG A 1 120 ? 11.987 -2.997 -19.314 1.00 91.50 120 ARG A O 1
ATOM 897 N N . ASP A 1 121 ? 12.634 -1.269 -20.596 1.00 92.69 121 ASP A N 1
ATOM 898 C CA . ASP A 1 121 ? 13.789 -0.916 -19.769 1.00 92.69 121 ASP A CA 1
ATOM 899 C C . ASP A 1 121 ? 13.384 -0.477 -18.351 1.00 92.69 121 ASP A C 1
ATOM 901 O O . ASP A 1 121 ? 13.928 -0.986 -17.371 1.00 92.69 121 ASP A O 1
ATOM 905 N N . ILE A 1 122 ? 12.385 0.404 -18.227 1.00 91.12 122 ILE A N 1
ATOM 906 C CA . ILE A 1 122 ? 11.865 0.856 -16.927 1.00 91.12 122 ILE A CA 1
ATOM 907 C C . ILE A 1 122 ? 11.336 -0.326 -16.113 1.00 91.12 122 ILE A C 1
ATOM 909 O O . ILE A 1 122 ? 11.683 -0.466 -14.942 1.00 91.12 122 ILE A O 1
ATOM 913 N N . THR A 1 123 ? 10.543 -1.200 -16.733 1.00 91.00 123 THR A N 1
ATOM 914 C CA . THR A 1 123 ? 9.963 -2.371 -16.058 1.00 91.00 123 THR A CA 1
ATOM 915 C C . THR A 1 123 ? 11.043 -3.329 -15.557 1.00 91.00 123 THR A C 1
ATOM 917 O O . THR A 1 123 ? 10.938 -3.854 -14.452 1.00 91.00 123 THR A O 1
ATOM 920 N N . ARG A 1 124 ? 12.123 -3.508 -16.327 1.00 90.62 124 ARG A N 1
ATOM 921 C CA . ARG A 1 124 ? 13.284 -4.310 -15.919 1.00 90.62 124 ARG A CA 1
ATOM 922 C C . ARG A 1 124 ? 14.052 -3.680 -14.753 1.00 90.62 124 ARG A C 1
ATOM 924 O O . ARG A 1 124 ? 14.510 -4.408 -13.881 1.00 90.62 124 ARG A O 1
ATOM 931 N N . ARG A 1 125 ? 14.217 -2.351 -14.738 1.00 93.69 125 ARG A N 1
ATOM 932 C CA . ARG A 1 125 ? 14.923 -1.628 -13.662 1.00 93.69 125 ARG A CA 1
ATOM 933 C C . ARG A 1 125 ? 14.109 -1.515 -12.372 1.00 93.69 125 ARG A C 1
ATOM 935 O O . ARG A 1 125 ? 14.699 -1.400 -11.304 1.00 93.69 125 ARG A O 1
ATOM 942 N N . HIS A 1 126 ? 12.781 -1.561 -12.464 1.00 93.62 126 HIS A N 1
ATOM 943 C CA . HIS A 1 126 ? 11.866 -1.411 -11.330 1.00 93.62 126 HIS A CA 1
ATOM 944 C C . HIS A 1 126 ? 10.864 -2.579 -11.241 1.00 93.62 126 HIS A C 1
ATOM 946 O O . HIS A 1 126 ? 9.653 -2.355 -11.307 1.00 93.62 126 HIS A O 1
ATOM 952 N N . PRO A 1 127 ? 11.327 -3.831 -11.054 1.00 91.75 127 PRO A N 1
ATOM 953 C CA . PRO A 1 127 ? 10.452 -5.011 -11.048 1.00 91.75 127 PRO A CA 1
ATOM 954 C C . PRO A 1 127 ? 9.440 -5.008 -9.887 1.00 91.75 127 PRO A C 1
ATOM 956 O O . PRO A 1 127 ? 8.379 -5.635 -9.971 1.00 91.75 127 PRO A O 1
ATOM 959 N N . GLY A 1 128 ? 9.766 -4.284 -8.810 1.00 93.69 128 GLY A N 1
ATOM 960 C CA . GLY A 1 128 ? 8.915 -4.103 -7.638 1.00 93.69 128 GLY A CA 1
ATOM 961 C C . GLY A 1 128 ? 7.823 -3.047 -7.796 1.00 93.69 128 GLY A C 1
ATOM 962 O O . GLY A 1 128 ? 6.878 -3.031 -7.011 1.00 93.69 128 GLY A O 1
ATOM 963 N N . PHE A 1 129 ? 7.911 -2.165 -8.794 1.00 94.19 129 PHE A N 1
ATOM 964 C CA . PHE A 1 129 ? 6.935 -1.092 -8.936 1.00 94.19 129 PHE A CA 1
ATOM 965 C C . PHE A 1 129 ? 5.541 -1.655 -9.250 1.00 94.19 129 PHE A C 1
ATOM 967 O O . PHE A 1 129 ? 5.368 -2.551 -10.088 1.00 94.19 129 PHE A O 1
ATOM 974 N N . ARG A 1 130 ? 4.535 -1.116 -8.560 1.00 93.81 130 ARG A N 1
ATOM 975 C CA . ARG A 1 130 ? 3.121 -1.412 -8.776 1.00 93.81 130 ARG A CA 1
ATOM 976 C C . ARG A 1 130 ? 2.333 -0.125 -8.971 1.00 93.81 130 ARG A C 1
ATOM 978 O O . ARG A 1 130 ? 2.680 0.931 -8.450 1.00 93.81 130 ARG A O 1
ATOM 985 N N . VAL A 1 131 ? 1.235 -0.234 -9.714 1.00 92.19 131 VAL A N 1
ATOM 986 C CA . VAL A 1 131 ? 0.282 0.865 -9.907 1.00 92.19 131 VAL A CA 1
ATOM 987 C C . VAL A 1 131 ? -0.922 0.632 -8.998 1.00 92.19 131 VAL A C 1
ATOM 989 O O . VAL A 1 131 ? -1.843 -0.124 -9.325 1.00 92.19 131 VAL A O 1
ATOM 992 N N . GLY A 1 132 ? -0.873 1.274 -7.834 1.00 93.12 132 GLY A N 1
ATOM 993 C CA . GLY A 1 132 ? -1.928 1.249 -6.828 1.00 93.12 132 GLY A CA 1
ATOM 994 C C . GLY A 1 132 ? -3.043 2.268 -7.074 1.00 93.12 132 GLY A C 1
ATOM 995 O O . GLY A 1 132 ? -2.881 3.241 -7.815 1.00 93.12 132 GLY A O 1
ATOM 996 N N . ARG A 1 133 ? -4.189 2.062 -6.422 1.00 91.88 133 ARG A N 1
ATOM 997 C CA . ARG A 1 133 ? -5.317 3.003 -6.398 1.00 91.88 133 ARG A CA 1
ATOM 998 C C . ARG A 1 133 ? -5.958 3.060 -5.015 1.00 91.88 133 ARG A C 1
ATOM 1000 O O . ARG A 1 133 ? -6.268 2.038 -4.421 1.00 91.88 133 ARG A O 1
ATOM 1007 N N . SER A 1 134 ? -6.265 4.264 -4.542 1.00 88.56 134 SER A N 1
ATOM 1008 C CA . SER A 1 134 ? -6.965 4.451 -3.263 1.00 88.56 134 SER A CA 1
ATOM 1009 C C . SER A 1 134 ? -8.489 4.332 -3.365 1.00 88.56 134 SER A C 1
ATOM 1011 O O . SER A 1 134 ? -9.165 4.388 -2.344 1.00 88.56 134 SER A O 1
ATOM 1013 N N . GLY A 1 135 ? -9.053 4.283 -4.581 1.00 88.25 135 GLY A N 1
ATOM 1014 C CA . GLY A 1 135 ? -10.508 4.300 -4.811 1.00 88.25 135 GLY A CA 1
ATOM 1015 C C . GLY A 1 135 ? -11.210 5.606 -4.405 1.00 88.25 135 GLY A C 1
ATOM 1016 O O . GLY A 1 135 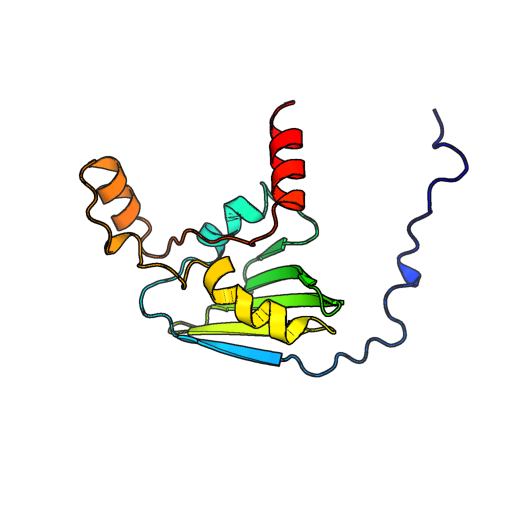? -12.432 5.695 -4.475 1.00 88.25 135 GLY A O 1
ATOM 1017 N N . ARG A 1 136 ? -10.456 6.633 -3.990 1.00 86.62 136 ARG A N 1
ATOM 1018 C CA . ARG A 1 136 ? -10.988 7.873 -3.414 1.00 86.62 136 ARG A CA 1
ATOM 1019 C C . ARG A 1 136 ? -10.716 9.051 -4.338 1.00 86.62 136 ARG A C 1
ATOM 1021 O O . ARG A 1 136 ? -9.586 9.524 -4.444 1.00 86.62 136 ARG A O 1
ATOM 1028 N N . LEU A 1 137 ? -11.775 9.540 -4.979 1.00 83.88 137 LEU A N 1
ATOM 1029 C CA . LEU A 1 137 ? -11.691 10.625 -5.956 1.00 83.88 137 LEU A CA 1
ATOM 1030 C C . LEU A 1 137 ? -11.349 11.974 -5.309 1.00 83.88 137 LEU A C 1
ATOM 1032 O O . LEU A 1 137 ? -10.441 12.659 -5.771 1.00 83.88 137 LEU A O 1
ATOM 1036 N N . TYR A 1 138 ? -12.048 12.352 -4.234 1.00 82.00 138 TYR A N 1
ATOM 1037 C CA . TYR A 1 138 ? -11.959 13.707 -3.677 1.00 82.00 138 TYR A CA 1
ATOM 1038 C C . TYR A 1 138 ? -10.545 14.102 -3.211 1.00 82.00 138 TYR A C 1
ATOM 1040 O O . TYR A 1 138 ? -10.051 15.120 -3.698 1.00 82.00 138 TYR A O 1
ATOM 1048 N N . PRO A 1 139 ? -9.831 13.308 -2.379 1.00 75.69 139 PRO A N 1
ATOM 1049 C CA . PRO A 1 139 ? -8.457 13.645 -1.999 1.00 75.69 139 PRO A CA 1
ATOM 1050 C C . PRO A 1 139 ? -7.542 13.795 -3.217 1.00 75.69 139 PRO A C 1
ATOM 1052 O O . PRO A 1 139 ? -6.671 14.654 -3.235 1.00 75.69 139 PRO A O 1
ATOM 1055 N N . ARG A 1 140 ? -7.768 13.002 -4.273 1.00 77.88 140 ARG A N 1
ATOM 1056 C CA . ARG A 1 140 ? -6.958 13.057 -5.491 1.00 77.88 140 ARG A CA 1
ATOM 1057 C C . ARG A 1 140 ? -7.253 14.293 -6.342 1.00 77.88 140 ARG A C 1
ATOM 1059 O O . ARG A 1 140 ? -6.313 14.880 -6.868 1.00 77.88 140 ARG A O 1
ATOM 1066 N N . LEU A 1 141 ? -8.521 14.695 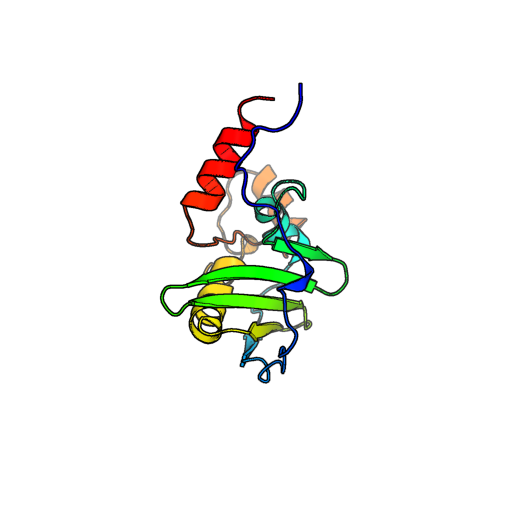-6.456 1.00 83.88 141 LEU A N 1
ATOM 1067 C CA . LEU A 1 141 ? -8.921 15.915 -7.165 1.00 83.88 141 LEU A CA 1
ATOM 1068 C C . LEU A 1 141 ? -8.379 17.167 -6.484 1.00 83.88 141 LEU A C 1
ATOM 1070 O O . LEU A 1 141 ? -7.819 18.021 -7.165 1.00 83.88 141 LEU A O 1
ATOM 1074 N N . VAL A 1 142 ? -8.501 17.254 -5.156 1.00 82.38 142 VAL A N 1
ATOM 1075 C CA . VAL A 1 142 ? -7.966 18.385 -4.383 1.00 82.38 142 VAL A CA 1
ATOM 1076 C C . VAL A 1 142 ? -6.473 18.536 -4.654 1.00 82.38 142 VAL A C 1
ATOM 1078 O O . VAL A 1 142 ? -6.015 19.615 -5.015 1.00 82.38 142 VAL A O 1
ATOM 1081 N N . SER A 1 143 ? -5.715 17.446 -4.572 1.00 75.50 143 SER A N 1
ATOM 1082 C CA . SER A 1 143 ? -4.273 17.493 -4.800 1.00 75.50 143 SER A CA 1
ATOM 1083 C C . SER A 1 143 ? -3.888 17.791 -6.247 1.00 75.50 143 SER A C 1
ATOM 1085 O O . SER A 1 143 ? -2.923 18.515 -6.471 1.00 75.50 143 SER A O 1
ATOM 1087 N N . ALA A 1 144 ? -4.637 17.282 -7.229 1.00 80.94 144 ALA A N 1
ATOM 1088 C CA . ALA A 1 144 ? -4.412 17.607 -8.635 1.00 80.94 144 ALA A CA 1
ATOM 1089 C C . ALA A 1 144 ? -4.674 19.094 -8.925 1.00 80.94 144 ALA A C 1
ATOM 1091 O O . ALA A 1 144 ? -3.868 19.727 -9.598 1.00 80.94 144 ALA A O 1
ATOM 1092 N N . ALA A 1 145 ? -5.755 19.661 -8.381 1.00 84.88 145 ALA A N 1
ATOM 1093 C CA . ALA A 1 145 ? -6.076 21.078 -8.533 1.00 84.88 145 ALA A CA 1
ATOM 1094 C C . ALA A 1 145 ? -5.030 21.981 -7.856 1.00 84.88 145 ALA A C 1
ATOM 1096 O O . ALA A 1 145 ? -4.596 22.967 -8.447 1.00 84.88 145 ALA A O 1
ATOM 1097 N N . LEU A 1 146 ? -4.579 21.623 -6.647 1.00 81.31 146 LEU A N 1
ATOM 1098 C CA . LEU A 1 146 ? -3.519 22.355 -5.942 1.00 81.31 146 LEU A CA 1
ATOM 1099 C C . LEU A 1 146 ? -2.182 22.322 -6.702 1.00 81.31 146 LEU A C 1
ATOM 1101 O O . LEU A 1 146 ? -1.454 23.307 -6.685 1.00 81.31 146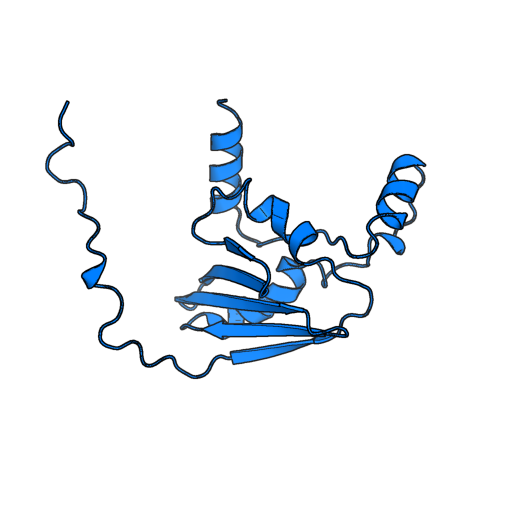 LEU A O 1
ATOM 1105 N N . ALA A 1 147 ? -1.877 21.230 -7.409 1.00 80.25 147 ALA A N 1
ATOM 1106 C CA . ALA A 1 147 ? -0.647 21.096 -8.191 1.00 80.25 147 ALA A CA 1
ATOM 1107 C C . ALA A 1 147 ? -0.638 21.903 -9.507 1.00 80.25 147 ALA A C 1
ATOM 1109 O O . ALA A 1 147 ? 0.417 22.050 -10.114 1.00 80.25 147 ALA A O 1
ATOM 1110 N N . GLN A 1 148 ? -1.786 22.405 -9.972 1.00 82.12 148 GLN A N 1
ATOM 1111 C CA . GLN A 1 148 ? -1.898 23.125 -11.250 1.00 82.12 148 GLN A CA 1
ATOM 1112 C C . GLN A 1 148 ? -1.564 24.618 -11.163 1.00 82.12 148 GLN A C 1
ATOM 1114 O O . GLN A 1 148 ? -1.402 25.258 -12.198 1.00 82.12 148 GLN A O 1
ATOM 1119 N N . LYS A 1 149 ? -1.504 25.194 -9.959 1.00 63.38 149 LYS A N 1
ATOM 1120 C CA . LYS A 1 149 ? -1.237 26.625 -9.751 1.00 63.38 149 LYS A CA 1
ATOM 1121 C C . LYS A 1 149 ? 0.086 26.855 -9.031 1.00 63.38 149 LYS A C 1
ATOM 1123 O O . LYS A 1 149 ? 0.117 27.527 -8.001 1.00 63.38 149 LYS A O 1
ATOM 1128 N N . VAL A 1 150 ? 1.146 26.265 -9.576 1.00 58.47 150 VAL A N 1
ATOM 1129 C CA . VAL A 1 150 ? 2.532 26.604 -9.227 1.00 58.47 150 VAL A CA 1
ATOM 1130 C C . VAL A 1 150 ? 3.094 27.509 -10.310 1.00 58.47 150 VAL A C 1
ATOM 1132 O O . VAL A 1 150 ? 2.849 27.194 -11.496 1.00 58.47 150 VAL A O 1
#

Secondary structure (DSSP, 8-state):
-PPPTTPPP--GGGS-SS---PPPEEEEEE-SS---HHHHHTTTTGGGT-SSEEEETTEEEEEEEETTEEEEEEEEE-SSEEEEEEESTTHHHHHHHHHHHTTTTS--GGGS---SHHHHHHHHH-TT--------HHHHHHHHHHHT--

Foldseek 3Di:
DDDDPPDPDDDPVVPDPPPPFDFWDKDKAFDPFAAPQCQQCVVVCLVVPDPQWDQDPQFIKGWDADPQGTKIWTWGDPPRIIMITMGDRCGVVVVVQVCQQRQVVDDFLCPDDDPDPVSVVVCVVCSNHHHHDPPDDVVVVVSVVVVVPD

Nearest PDB structures (foldseek):
  3ogd-assembly1_A  TM=7.399E-01  e=1.953E-03  Escherichia coli K-12
  3oh6-assembly1_A  TM=7.346E-01  e=1.838E-03  Escherichia coli K-12
  2jhn-assembly2_B  TM=7.123E-01  e=1.135E-02  Archaeoglobus fulgidus
  2jhj-assembly1_A  TM=7.155E-01  e=1.844E-02  Archaeoglobus fulgidus
  2jhj-assembly2_B  TM=7.151E-01  e=2.082E-02  Archaeoglobus fulgidus

Solvent-accessible 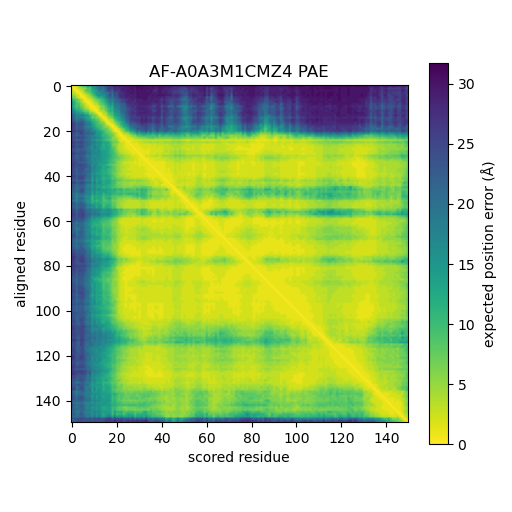surface area (backbone atoms only — not comparable to full-atom values): 9028 Å² total; per-residue (Å²): 137,80,82,70,92,81,67,86,77,86,63,74,86,75,68,60,95,79,70,72,76,68,79,58,53,75,46,75,44,75,49,95,60,64,73,34,63,63,71,33,46,46,76,75,20,55,90,69,74,42,94,45,38,52,73,61,96,84,30,35,40,42,52,47,79,46,98,66,28,52,22,38,37,40,39,32,85,66,82,60,29,38,39,36,39,18,37,61,72,10,17,71,65,53,60,71,43,43,43,40,42,60,18,67,75,48,81,56,60,78,75,54,91,60,87,52,68,67,59,44,50,50,34,68,76,42,63,24,47,36,77,41,46,83,89,57,63,66,73,51,51,55,52,52,58,62,66,69,75,119

pLDDT: mean 84.42, std 16.17, range [43.09, 98.06]